Protein AF-A0A1T4VWH1-F1 (afdb_monomer)

Mean predicted aligned error: 11.59 Å

Organism: NCBI:txid1121442

Radius of gyration: 30.18 Å; Cα contacts (8 Å, |Δi|>4): 122; chains: 1; bounding box: 76×64×78 Å

Nearest PDB structures (foldseek):
  7n59-assembly1_B  TM=5.175E-01  e=4.703E+00  Arabidopsis thaliana
  7pru-assembly1_B  TM=4.169E-01  e=4.987E+00  Thermochaetoides thermophila DSM 1495

Sequence (161 aa):
MSQATQISSPALKALVETTEKAKELAREEIKALRKDLLFLERQLNSKKTPPPDEVPLHDIVHGAMEIFKAGSLAMENERMLAGMKDAVERSLSEDFLLGNGATLLKEPAGWHWISPKGVMHFLGSGEEPQKAVAKLKRHLPRKPKAQPGAEEAEAPATQDA

Foldseek 3Di:
DDPPPPPPDPVLVVLVVLLVVLVVQLVVLVVVLVVLVVVVVCCVPDPDHDDPVPRVVVSNVVSVVSNVVSVVSNVVSVVVSVVVVVVVVLVVLVCLCVVQQWDQDVVVGGIWHQAPVRDIDGQDHNVCSVSSSVSVVVRDPPDPDPDPDPPDDDDDDDDDD

Structure (mmCIF, N/CA/C/O backbone):
data_AF-A0A1T4VWH1-F1
#
_entry.id   AF-A0A1T4VWH1-F1
#
loop_
_atom_site.group_PDB
_atom_site.id
_atom_site.type_symbol
_atom_site.label_atom_id
_atom_site.label_alt_id
_atom_site.label_comp_id
_atom_site.label_asym_id
_atom_site.label_entity_id
_atom_site.label_seq_id
_atom_site.pdbx_PDB_ins_code
_atom_site.Cartn_x
_atom_site.Cartn_y
_atom_site.Cartn_z
_atom_site.occupancy
_atom_site.B_iso_or_equiv
_atom_site.auth_seq_id
_atom_site.auth_comp_id
_atom_site.auth_asym_id
_atom_site.auth_atom_id
_atom_site.pdbx_PDB_model_num
ATOM 1 N N . MET A 1 1 ? 22.188 2.993 -1.316 1.00 32.97 1 MET A N 1
ATOM 2 C CA . MET A 1 1 ? 21.707 4.370 -1.550 1.00 32.97 1 MET A CA 1
ATOM 3 C C . MET A 1 1 ? 20.568 4.302 -2.560 1.00 32.97 1 MET A C 1
ATOM 5 O O . MET A 1 1 ? 20.792 4.475 -3.752 1.00 32.97 1 MET A O 1
ATOM 9 N N . SER A 1 2 ? 19.375 3.924 -2.102 1.00 36.72 2 SER A N 1
ATOM 10 C CA . SER A 1 2 ? 18.166 3.916 -2.928 1.00 36.72 2 SER A CA 1
ATOM 11 C C . SER A 1 2 ? 17.809 5.368 -3.217 1.00 36.72 2 SER A C 1
ATOM 13 O O . SER A 1 2 ? 17.616 6.131 -2.272 1.00 36.72 2 SER A O 1
ATOM 15 N N . GLN A 1 3 ? 17.796 5.777 -4.488 1.00 37.59 3 GLN A N 1
ATOM 16 C CA . GLN A 1 3 ? 17.214 7.069 -4.839 1.00 37.59 3 GLN A CA 1
ATOM 17 C C . GLN A 1 3 ? 15.776 7.035 -4.342 1.00 37.59 3 GLN A C 1
ATOM 19 O O . GLN A 1 3 ? 15.009 6.156 -4.729 1.00 37.59 3 GLN A O 1
ATOM 24 N N . ALA A 1 4 ? 15.445 7.945 -3.429 1.00 41.16 4 ALA A N 1
ATOM 25 C CA . ALA A 1 4 ? 14.069 8.236 -3.109 1.00 41.16 4 ALA A CA 1
ATOM 26 C C . ALA A 1 4 ? 13.416 8.646 -4.427 1.00 41.16 4 ALA A C 1
ATOM 28 O O . ALA A 1 4 ? 13.665 9.742 -4.928 1.00 41.16 4 ALA A O 1
ATOM 29 N N . THR A 1 5 ? 12.649 7.740 -5.029 1.00 48.72 5 THR A N 1
ATOM 30 C CA . THR A 1 5 ? 11.730 8.079 -6.104 1.00 48.72 5 THR A CA 1
ATOM 31 C C . THR A 1 5 ? 10.805 9.120 -5.496 1.00 48.72 5 THR A C 1
ATOM 33 O O . THR A 1 5 ? 9.921 8.787 -4.709 1.00 48.72 5 THR A O 1
ATOM 36 N N . GLN A 1 6 ? 11.095 10.401 -5.731 1.00 49.44 6 GLN A N 1
ATOM 37 C CA . GLN A 1 6 ? 10.247 11.494 -5.292 1.00 49.44 6 GLN A CA 1
ATOM 38 C C . GLN A 1 6 ? 8.921 11.296 -6.007 1.00 49.44 6 GLN A C 1
ATOM 40 O O . GLN A 1 6 ? 8.773 11.597 -7.190 1.00 49.44 6 GLN A O 1
ATOM 45 N N . ILE A 1 7 ? 7.962 10.729 -5.288 1.00 55.41 7 ILE A N 1
ATOM 46 C CA . ILE A 1 7 ? 6.612 10.566 -5.782 1.00 55.41 7 ILE A CA 1
ATOM 47 C C . ILE A 1 7 ? 5.994 11.972 -5.832 1.00 55.41 7 ILE A C 1
ATOM 49 O O . ILE A 1 7 ? 5.466 12.496 -4.852 1.00 55.41 7 ILE A O 1
ATOM 53 N N . SER A 1 8 ? 6.142 12.621 -6.986 1.00 59.28 8 SER A N 1
ATOM 54 C CA . SER A 1 8 ? 5.763 14.011 -7.267 1.00 59.28 8 SER A CA 1
ATOM 55 C C . SER A 1 8 ? 4.319 14.135 -7.776 1.00 59.28 8 SER A C 1
ATOM 57 O O . SER A 1 8 ? 4.007 15.023 -8.567 1.00 59.28 8 SER A O 1
ATOM 59 N N . SER A 1 9 ? 3.415 13.253 -7.351 1.00 76.75 9 SER A N 1
ATOM 60 C CA . SER A 1 9 ? 1.989 13.434 -7.626 1.00 76.75 9 SER A CA 1
ATOM 61 C C . SER A 1 9 ? 1.298 13.961 -6.369 1.00 76.75 9 SER A C 1
ATOM 63 O O . SER A 1 9 ? 1.335 13.281 -5.338 1.00 76.75 9 SER A O 1
ATOM 65 N N . PRO A 1 10 ? 0.652 15.140 -6.422 1.00 82.50 10 PRO A N 1
ATOM 66 C CA . PRO A 1 10 ? -0.212 15.623 -5.347 1.00 82.50 10 PRO A CA 1
ATOM 67 C C . PRO A 1 10 ? -1.249 14.579 -4.906 1.00 82.50 10 PRO A C 1
ATOM 69 O O . PRO A 1 10 ? -1.521 14.459 -3.716 1.00 82.50 10 PRO A O 1
ATOM 72 N N . ALA A 1 11 ? -1.747 13.757 -5.838 1.00 83.38 11 ALA A N 1
ATOM 73 C CA . ALA A 1 11 ? -2.683 12.675 -5.538 1.00 83.38 11 ALA A CA 1
ATOM 74 C C . ALA A 1 11 ? -2.053 11.566 -4.678 1.00 83.38 11 ALA A C 1
ATOM 76 O O . ALA A 1 11 ? -2.683 11.077 -3.746 1.00 83.38 11 ALA A O 1
ATOM 77 N N . LEU A 1 12 ? -0.793 11.198 -4.936 1.00 85.69 12 LEU A N 1
ATOM 78 C CA . LEU A 1 12 ? -0.088 10.187 -4.141 1.00 85.69 12 LEU A CA 1
ATOM 79 C C . LEU A 1 12 ? 0.232 10.689 -2.733 1.00 85.69 12 LEU A C 1
ATOM 81 O O . LEU A 1 12 ? 0.102 9.933 -1.774 1.00 85.69 12 LEU A O 1
ATOM 85 N N . LYS A 1 13 ? 0.598 11.968 -2.594 1.00 88.75 13 LYS A N 1
ATOM 86 C CA . LYS A 1 13 ? 0.786 12.591 -1.276 1.00 88.75 13 LYS A CA 1
ATOM 87 C C . LYS A 1 13 ? -0.519 12.601 -0.480 1.00 88.75 13 LYS A C 1
ATOM 89 O O . LYS A 1 13 ? -0.531 12.136 0.654 1.00 88.75 13 LYS A O 1
ATOM 94 N N . ALA A 1 14 ? -1.619 13.024 -1.103 1.00 90.75 14 ALA A N 1
ATOM 95 C CA . ALA A 1 14 ? -2.939 13.000 -0.478 1.00 90.75 14 ALA A CA 1
ATOM 96 C C . ALA A 1 14 ? -3.364 11.576 -0.076 1.00 90.75 14 ALA A C 1
ATOM 98 O O . ALA A 1 14 ? -3.901 11.371 1.011 1.00 90.75 14 ALA A O 1
ATOM 99 N N . LEU A 1 15 ? -3.081 10.570 -0.909 1.00 92.00 15 LEU A N 1
ATOM 100 C CA . LEU A 1 15 ? -3.384 9.175 -0.593 1.00 92.00 15 LEU A CA 1
ATOM 101 C C . LEU A 1 15 ? -2.565 8.666 0.605 1.00 92.00 15 LEU A C 1
ATOM 103 O O . LEU A 1 15 ? -3.107 8.008 1.487 1.00 92.00 15 LEU A O 1
ATOM 107 N N . VAL A 1 16 ? -1.280 9.020 0.698 1.00 93.69 16 VAL A N 1
ATOM 108 C CA . VAL A 1 16 ? -0.448 8.698 1.872 1.00 93.69 16 VAL A CA 1
ATOM 109 C C . VAL A 1 16 ? -0.988 9.378 3.131 1.00 93.69 16 VAL A C 1
ATOM 111 O O . VAL A 1 16 ? -1.182 8.717 4.147 1.00 93.69 16 VAL A O 1
ATOM 114 N N . GLU A 1 17 ? -1.287 10.674 3.071 1.00 95.19 17 GLU A N 1
ATOM 115 C CA . GLU A 1 17 ? -1.810 11.420 4.221 1.00 95.19 17 GLU A CA 1
ATOM 116 C C . GLU A 1 17 ? -3.161 10.880 4.702 1.00 95.19 17 GLU A C 1
ATOM 118 O O . GLU A 1 17 ? -3.382 10.737 5.904 1.00 95.19 17 GLU A O 1
ATOM 123 N N . THR A 1 18 ? -4.070 10.562 3.778 1.00 95.44 18 THR A N 1
ATOM 124 C CA . THR A 1 18 ? -5.374 9.969 4.116 1.00 95.44 18 THR A CA 1
ATOM 125 C C . THR A 1 18 ? -5.225 8.566 4.695 1.00 95.44 18 THR A C 1
ATOM 127 O O . THR A 1 18 ? -5.937 8.233 5.639 1.00 95.44 18 THR A O 1
ATOM 130 N N . THR A 1 19 ? -4.265 7.775 4.207 1.00 96.00 19 THR A N 1
ATOM 131 C CA . THR A 1 19 ? -3.925 6.462 4.779 1.00 96.00 19 THR A CA 1
ATOM 132 C C . THR A 1 19 ? -3.459 6.588 6.224 1.00 96.00 19 THR A C 1
ATOM 134 O O . THR A 1 19 ? -3.968 5.888 7.095 1.00 96.00 19 THR A O 1
ATOM 137 N N . GLU A 1 20 ? -2.515 7.487 6.506 1.00 96.88 20 GLU A N 1
ATOM 138 C CA . GLU A 1 20 ? -1.984 7.650 7.863 1.00 96.88 20 GLU A CA 1
ATOM 139 C C . GLU A 1 20 ? -3.035 8.209 8.828 1.00 96.88 20 GLU A C 1
ATOM 141 O O . GLU A 1 20 ? -3.142 7.728 9.955 1.00 96.88 20 GL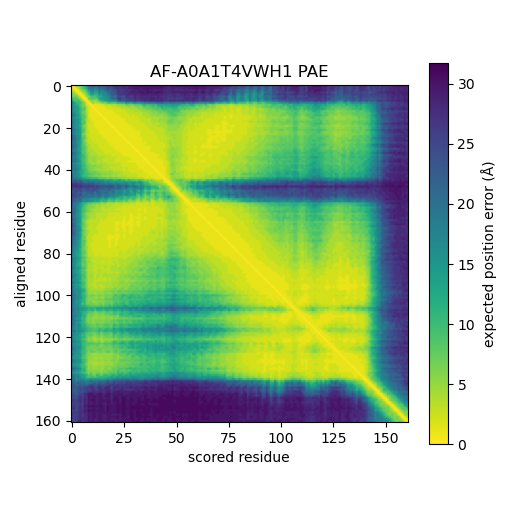U A O 1
ATOM 146 N N . LYS A 1 21 ? -3.890 9.132 8.372 1.00 97.06 21 LYS A N 1
ATOM 147 C CA . LYS A 1 21 ? -5.048 9.596 9.152 1.00 97.06 21 LYS A CA 1
ATOM 148 C C . LYS A 1 21 ? -6.022 8.460 9.465 1.00 97.06 21 LYS A C 1
ATOM 150 O O . LYS A 1 21 ? -6.451 8.332 10.606 1.00 97.06 21 LYS A O 1
ATOM 155 N N . ALA A 1 22 ? -6.349 7.622 8.479 1.00 96.50 22 ALA A N 1
ATOM 156 C CA . ALA A 1 22 ? -7.244 6.483 8.673 1.00 96.50 22 ALA A CA 1
ATOM 157 C C . ALA A 1 22 ? -6.663 5.462 9.665 1.00 96.50 22 ALA A C 1
ATOM 159 O O . ALA A 1 22 ? -7.380 4.958 10.529 1.00 96.50 22 ALA A O 1
ATOM 160 N N . LYS A 1 23 ? -5.351 5.203 9.597 1.00 97.62 23 LYS A N 1
ATOM 161 C CA . LYS A 1 23 ? -4.652 4.354 10.571 1.00 97.62 23 LYS A CA 1
ATOM 162 C C . LYS A 1 23 ? -4.696 4.931 11.975 1.00 97.62 23 LYS A C 1
ATOM 164 O O . LYS A 1 23 ? -4.897 4.171 12.918 1.00 97.62 23 LYS A O 1
ATOM 169 N N . GLU A 1 24 ? -4.475 6.234 12.127 1.00 97.94 24 GLU A N 1
ATOM 170 C CA . GLU A 1 24 ? -4.499 6.850 13.451 1.00 97.94 24 GLU A CA 1
ATOM 171 C C . GLU A 1 24 ? -5.900 6.807 14.056 1.00 97.94 24 GLU A C 1
ATOM 173 O O . GLU A 1 24 ? -6.042 6.321 15.175 1.00 97.94 24 GLU A O 1
ATOM 178 N N . LEU A 1 25 ? -6.931 7.148 13.276 1.00 97.44 25 LEU A N 1
ATOM 179 C CA . LEU A 1 25 ? -8.326 7.022 13.703 1.00 97.44 25 LEU A CA 1
ATOM 180 C C . LEU A 1 25 ? -8.638 5.587 14.154 1.00 97.44 25 LEU A C 1
ATOM 182 O O . LEU A 1 25 ? -9.132 5.368 15.255 1.00 97.44 25 LEU A O 1
ATOM 186 N N . ALA A 1 26 ? -8.266 4.584 13.350 1.00 97.12 26 ALA A N 1
ATOM 187 C CA . ALA A 1 26 ? -8.473 3.183 13.710 1.00 97.12 26 ALA A CA 1
ATOM 188 C C . ALA A 1 26 ? -7.759 2.805 15.022 1.00 97.12 26 ALA A C 1
ATOM 190 O O . ALA A 1 26 ? -8.298 2.049 15.828 1.00 97.12 26 ALA A O 1
ATOM 191 N N . ARG A 1 27 ? -6.543 3.316 15.265 1.00 97.62 27 ARG A N 1
ATOM 192 C CA . ARG A 1 27 ? -5.795 3.053 16.507 1.00 97.62 27 ARG A CA 1
ATOM 193 C C . ARG A 1 27 ? -6.437 3.712 17.718 1.00 97.62 27 ARG A C 1
ATOM 195 O O . ARG A 1 27 ? -6.428 3.104 18.789 1.00 97.62 27 ARG A O 1
ATOM 202 N N . GLU A 1 28 ? -6.928 4.937 17.578 1.00 97.19 28 GLU A N 1
ATOM 203 C CA . GLU A 1 28 ? -7.645 5.645 18.638 1.00 97.19 28 GLU A CA 1
ATOM 204 C C . GLU A 1 28 ? -8.929 4.900 19.008 1.00 97.19 28 GLU A C 1
ATOM 206 O O . GLU A 1 28 ? -9.111 4.560 20.179 1.00 97.19 28 GLU A O 1
ATOM 211 N N . GLU A 1 29 ? -9.726 4.507 18.015 1.00 96.88 29 GLU A N 1
ATOM 212 C CA . GLU A 1 29 ? -10.950 3.731 18.230 1.00 96.88 29 GLU A CA 1
ATOM 213 C C . GLU A 1 29 ? -10.668 2.355 18.852 1.00 96.88 29 GLU A C 1
ATOM 215 O O . GLU A 1 29 ? -11.346 1.938 19.788 1.00 96.88 29 GLU A O 1
ATOM 220 N N . ILE A 1 30 ? -9.600 1.660 18.437 1.00 97.44 30 ILE A N 1
ATOM 221 C CA . ILE A 1 30 ? -9.174 0.405 19.084 1.00 97.44 30 ILE A CA 1
ATOM 222 C C . ILE A 1 30 ? -8.846 0.627 20.567 1.00 97.44 30 ILE A C 1
ATOM 224 O O . ILE A 1 30 ? -9.156 -0.228 21.401 1.00 97.44 30 ILE A O 1
ATOM 228 N N . LYS A 1 31 ? -8.184 1.737 20.922 1.00 96.62 31 LYS A N 1
ATOM 229 C CA . LYS A 1 31 ? -7.860 2.045 22.325 1.00 96.62 31 LYS A CA 1
ATOM 230 C C . LYS A 1 31 ? -9.131 2.316 23.131 1.00 96.62 31 LYS A C 1
ATOM 232 O O . LYS A 1 31 ? -9.229 1.804 24.247 1.00 96.62 31 LYS A O 1
ATOM 237 N N . ALA A 1 32 ? -10.076 3.076 22.575 1.00 94.12 32 ALA A N 1
ATOM 238 C CA . ALA A 1 32 ? -11.364 3.359 23.204 1.00 94.12 32 ALA A CA 1
ATOM 239 C C . ALA A 1 32 ? -12.178 2.072 23.400 1.00 94.12 32 ALA A C 1
ATOM 241 O O . ALA A 1 32 ? -12.470 1.698 24.535 1.00 94.12 32 ALA A O 1
ATOM 242 N N . LEU A 1 33 ? -12.386 1.302 22.329 1.00 96.06 33 LEU A N 1
ATOM 243 C CA . LEU A 1 33 ? -13.157 0.061 22.361 1.00 96.06 33 LEU A CA 1
ATOM 244 C C . LEU A 1 33 ? -12.591 -0.959 23.356 1.00 96.06 33 LEU A C 1
ATOM 246 O O . LEU A 1 33 ? -13.341 -1.642 24.048 1.00 96.06 33 LEU A O 1
ATOM 250 N N . ARG A 1 34 ? -11.262 -1.064 23.483 1.00 96.06 34 ARG A N 1
ATOM 251 C CA . ARG A 1 34 ? -10.639 -1.942 24.489 1.00 96.06 34 ARG A CA 1
ATOM 252 C C . ARG A 1 34 ? -11.058 -1.588 25.913 1.00 96.06 34 ARG A C 1
ATOM 254 O O . ARG A 1 34 ? -11.242 -2.493 26.722 1.00 96.06 34 ARG A O 1
ATOM 261 N N . LYS A 1 35 ? -11.192 -0.300 26.232 1.00 93.44 35 LYS A N 1
ATOM 262 C CA . LYS A 1 35 ? -11.640 0.152 27.554 1.00 93.44 35 LYS A CA 1
ATOM 263 C C . LYS A 1 35 ? -13.086 -0.273 27.805 1.00 93.44 35 LYS A C 1
ATOM 265 O O . LYS A 1 35 ? -13.376 -0.793 28.882 1.00 93.44 35 LYS A O 1
ATOM 270 N N . ASP A 1 36 ? -13.950 -0.108 26.811 1.00 92.31 36 ASP A N 1
ATOM 271 C CA . ASP A 1 36 ? -15.375 -0.421 26.931 1.00 92.31 36 ASP A CA 1
ATOM 272 C C . ASP A 1 36 ? -15.617 -1.933 27.002 1.00 92.31 36 ASP A C 1
ATOM 274 O O . ASP A 1 36 ? -16.394 -2.405 27.831 1.00 92.31 36 ASP A O 1
ATOM 278 N N . LEU A 1 37 ? -14.861 -2.719 26.229 1.00 94.50 37 LEU A N 1
ATOM 279 C CA . LEU A 1 37 ? -14.875 -4.180 26.314 1.00 94.50 37 LEU A CA 1
ATOM 280 C C . LEU A 1 37 ? -14.386 -4.687 27.675 1.00 94.50 37 LEU A C 1
ATOM 282 O O . LEU A 1 37 ? -14.996 -5.592 28.237 1.00 94.50 37 LEU A O 1
ATOM 286 N N . LEU A 1 38 ? -13.330 -4.091 28.242 1.00 92.06 38 LEU A N 1
ATOM 287 C CA . LEU A 1 38 ? -12.867 -4.432 29.593 1.00 92.06 38 LEU A CA 1
ATOM 288 C C . LEU A 1 38 ? -13.912 -4.089 30.660 1.00 92.06 38 LEU A C 1
ATOM 290 O O . LEU A 1 38 ? -14.043 -4.803 31.655 1.00 92.06 38 LEU A O 1
ATOM 294 N N . PHE A 1 39 ? -14.645 -2.990 30.485 1.00 88.94 39 PHE A N 1
ATOM 295 C CA . PHE A 1 39 ? -15.737 -2.635 31.383 1.00 88.94 39 PHE A CA 1
ATOM 296 C C . PHE A 1 39 ? -16.880 -3.654 31.296 1.00 88.94 39 PHE A C 1
ATOM 298 O O . PHE A 1 39 ? -17.326 -4.159 32.329 1.00 88.94 39 PHE A O 1
ATOM 305 N N . LEU A 1 40 ? -17.288 -4.016 30.076 1.00 90.19 40 LEU A N 1
ATOM 306 C CA . LEU A 1 40 ? -18.294 -5.047 29.831 1.00 90.19 40 LEU A CA 1
ATOM 307 C C . LEU A 1 40 ? -17.873 -6.397 30.430 1.00 90.19 40 LEU A C 1
ATOM 309 O O . LEU A 1 40 ? -18.656 -7.027 31.135 1.00 90.19 40 LEU A O 1
ATOM 313 N N . GLU A 1 41 ? -16.627 -6.820 30.222 1.00 91.00 41 GLU A N 1
ATOM 314 C CA . GLU A 1 41 ? -16.093 -8.063 30.784 1.00 91.00 41 GLU A CA 1
ATOM 315 C C . GLU A 1 41 ? -16.169 -8.074 32.319 1.00 91.00 41 GLU A C 1
ATOM 317 O O . GLU A 1 41 ? -16.616 -9.053 32.919 1.00 91.00 41 GLU A O 1
ATOM 322 N N . ARG A 1 42 ? -15.779 -6.975 32.980 1.00 88.75 42 ARG A N 1
ATOM 323 C CA . ARG A 1 42 ? -15.877 -6.855 34.444 1.00 88.75 42 ARG A CA 1
ATOM 324 C C . ARG A 1 42 ? -17.316 -6.929 34.935 1.00 88.75 42 ARG A C 1
ATOM 326 O O . ARG A 1 42 ? -17.556 -7.553 35.966 1.00 88.75 42 ARG A O 1
ATOM 333 N N . GLN A 1 43 ? -18.250 -6.300 34.224 1.00 85.00 43 GLN A N 1
ATOM 334 C CA . GLN A 1 43 ? -19.667 -6.376 34.563 1.00 85.00 43 GLN A CA 1
ATOM 335 C C . GLN A 1 43 ? -20.196 -7.805 34.461 1.00 85.00 43 GLN A C 1
ATOM 337 O O . GLN A 1 43 ? -20.792 -8.297 35.416 1.00 85.00 43 GLN A O 1
ATOM 342 N N . LEU A 1 44 ? -19.941 -8.483 33.341 1.00 86.06 44 LEU A N 1
ATOM 343 C CA . LEU A 1 44 ? -20.425 -9.844 33.102 1.00 86.06 44 LEU A CA 1
ATOM 344 C C . LEU A 1 44 ? -19.829 -10.862 34.088 1.00 86.06 44 LEU A C 1
ATOM 346 O O . LEU A 1 44 ? -20.483 -11.842 34.432 1.00 86.06 44 LEU A O 1
ATOM 350 N N . ASN A 1 45 ? -18.613 -10.610 34.579 1.00 87.12 45 ASN A N 1
ATOM 351 C CA . ASN A 1 45 ? -17.942 -11.446 35.577 1.00 87.12 45 ASN A CA 1
ATOM 352 C C . ASN A 1 45 ? -18.282 -11.075 37.037 1.00 87.12 45 ASN A C 1
ATOM 354 O O . ASN A 1 45 ? -17.911 -11.802 37.965 1.00 87.12 45 ASN A O 1
ATOM 358 N N . SER A 1 46 ? -18.955 -9.947 37.280 1.00 82.00 46 SER A N 1
ATOM 359 C CA . SER A 1 46 ? -19.314 -9.504 38.628 1.00 82.00 46 SER A CA 1
ATOM 360 C C . SER A 1 46 ? -20.490 -10.314 39.181 1.00 82.00 46 SER A C 1
ATOM 362 O O . SER A 1 46 ? -21.523 -10.473 38.541 1.00 82.00 46 SER A O 1
ATOM 364 N N . LYS A 1 47 ? -20.380 -10.769 40.437 1.00 77.88 47 LYS A N 1
ATOM 365 C CA . LYS A 1 47 ? -21.503 -11.396 41.169 1.00 77.88 47 LYS A CA 1
ATOM 366 C C . LYS A 1 47 ? -22.597 -10.400 41.569 1.00 77.88 47 LYS A C 1
ATOM 368 O O . LYS A 1 47 ? -23.678 -10.813 41.975 1.00 77.88 47 LYS A O 1
ATOM 373 N N . LYS A 1 48 ? -22.299 -9.098 41.527 1.00 74.19 48 LYS A N 1
ATOM 374 C CA . LYS A 1 48 ? -23.271 -8.020 41.734 1.00 74.19 48 LYS A CA 1
ATOM 375 C C . LYS A 1 48 ? -23.719 -7.532 40.369 1.00 74.19 48 LYS A C 1
ATOM 377 O O . LYS A 1 48 ? -22.851 -7.170 39.583 1.00 74.19 48 LYS A O 1
ATOM 382 N N . THR A 1 49 ? -25.024 -7.493 40.130 1.00 67.00 49 THR A N 1
ATOM 383 C CA . THR A 1 49 ? -25.622 -6.916 38.925 1.00 67.00 49 THR A CA 1
ATOM 384 C C . THR A 1 49 ? -25.587 -5.389 39.046 1.00 67.00 49 THR A C 1
ATOM 386 O O . THR A 1 49 ? -26.341 -4.845 39.858 1.00 67.00 49 THR A O 1
ATOM 389 N N . PRO A 1 50 ? -24.695 -4.675 38.339 1.00 64.06 50 PRO A N 1
ATOM 390 C CA . PRO A 1 50 ? -24.830 -3.229 38.203 1.00 64.06 50 PRO A CA 1
ATOM 391 C C . PRO A 1 50 ? -26.098 -2.892 37.393 1.00 64.06 50 PRO A C 1
ATOM 393 O O . PRO A 1 50 ? -26.656 -3.772 36.726 1.00 64.06 50 PRO A O 1
ATOM 396 N N . PRO A 1 51 ? -26.584 -1.642 37.457 1.00 71.69 51 PRO A N 1
ATOM 397 C CA . PRO A 1 51 ? -27.720 -1.200 36.661 1.00 71.69 51 PRO A CA 1
ATOM 398 C C . PRO A 1 51 ? -27.474 -1.442 35.156 1.00 71.69 51 PRO A C 1
ATOM 400 O O . PRO A 1 51 ? -26.375 -1.154 34.677 1.00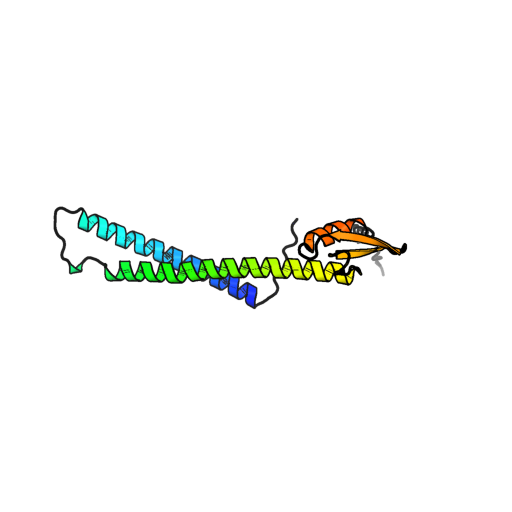 71.69 51 PRO A O 1
ATOM 403 N N . PRO A 1 52 ? -28.475 -1.926 34.393 1.00 65.62 52 PRO A N 1
ATOM 404 C CA . PRO A 1 52 ? -28.356 -2.161 32.947 1.00 65.62 52 PRO A CA 1
ATOM 405 C C . PRO A 1 52 ? -27.902 -0.925 32.159 1.00 65.62 52 PRO A C 1
ATOM 407 O O . PRO A 1 52 ? -27.241 -1.051 31.131 1.00 65.62 52 PRO A O 1
ATOM 410 N N . ASP A 1 53 ? -28.227 0.260 32.675 1.00 70.56 53 ASP A N 1
ATOM 411 C CA . ASP A 1 53 ? -27.994 1.552 32.030 1.00 70.56 53 ASP A CA 1
ATOM 412 C C . ASP A 1 53 ? -26.527 2.019 32.105 1.00 70.56 53 ASP A C 1
ATOM 414 O O . ASP A 1 53 ? -26.163 3.016 31.488 1.00 70.56 53 ASP A O 1
ATOM 418 N N . GLU A 1 54 ? -25.665 1.310 32.843 1.00 75.56 54 GLU A N 1
ATOM 419 C CA . GLU A 1 54 ? -24.244 1.659 32.979 1.00 75.56 54 GLU A CA 1
ATOM 420 C C . GLU A 1 54 ? -23.348 1.004 31.916 1.00 75.56 54 GLU A C 1
ATOM 422 O O . GLU A 1 54 ? -22.161 1.322 31.844 1.00 75.56 54 GLU A O 1
ATOM 427 N N . VAL A 1 55 ? -23.873 0.083 31.096 1.00 77.44 55 VAL A N 1
ATOM 428 C CA . VAL A 1 55 ? -23.082 -0.591 30.055 1.00 77.44 55 VAL A CA 1
ATOM 429 C C . VAL A 1 55 ? -23.083 0.216 28.758 1.00 77.44 55 VAL A C 1
ATOM 431 O O . VAL A 1 55 ? -24.141 0.364 28.144 1.00 77.44 55 VAL A O 1
ATOM 434 N N . PRO A 1 56 ? -21.914 0.634 28.242 1.00 85.44 56 PRO A N 1
ATOM 435 C CA . PRO A 1 56 ? -21.815 1.379 26.991 1.00 85.44 56 PRO A CA 1
ATOM 436 C C . PRO A 1 56 ? -21.924 0.449 25.764 1.00 85.44 56 PRO A C 1
ATOM 438 O O . PRO A 1 56 ? -21.059 0.431 24.893 1.00 85.44 56 PRO A O 1
ATOM 441 N N . LEU A 1 57 ? -22.981 -0.374 25.676 1.00 89.81 57 LEU A N 1
ATOM 442 C CA . LEU A 1 57 ? -23.171 -1.333 24.572 1.00 89.81 57 LEU A CA 1
ATOM 443 C C . LEU A 1 57 ? -23.243 -0.637 23.208 1.00 89.81 57 LEU A C 1
ATOM 445 O O . LEU A 1 57 ? -22.722 -1.155 22.221 1.00 89.81 57 LEU A O 1
ATOM 449 N N . HIS A 1 58 ? -23.879 0.535 23.161 1.00 91.81 58 HIS A N 1
ATOM 450 C CA . HIS A 1 58 ? -23.939 1.345 21.951 1.00 91.81 58 HIS A CA 1
ATOM 451 C C . HIS A 1 58 ? -22.543 1.812 21.522 1.00 91.81 58 HIS A C 1
ATOM 453 O O . HIS A 1 58 ? -22.198 1.675 20.350 1.00 91.81 58 HIS A O 1
ATOM 459 N N . ASP A 1 59 ? -21.722 2.290 22.460 1.00 91.81 59 ASP A N 1
ATOM 460 C CA . ASP A 1 59 ? -20.369 2.772 22.161 1.00 91.81 59 ASP A CA 1
ATOM 461 C C . ASP A 1 59 ? -19.453 1.626 21.719 1.00 91.81 59 ASP A C 1
ATOM 463 O O . ASP A 1 59 ? -18.654 1.796 20.804 1.00 91.81 59 ASP A O 1
ATOM 467 N N . ILE A 1 60 ? -19.644 0.420 22.266 1.00 94.75 60 ILE A N 1
ATOM 468 C CA . ILE A 1 60 ? -18.940 -0.790 21.815 1.00 94.75 60 ILE A CA 1
ATOM 469 C C . ILE A 1 60 ? -19.259 -1.097 20.346 1.00 94.75 60 ILE A C 1
ATOM 471 O O . ILE A 1 60 ? -18.354 -1.348 19.547 1.00 94.75 60 ILE A O 1
ATOM 475 N N . VAL A 1 61 ? -20.542 -1.081 19.969 1.00 96.56 61 VAL A N 1
ATOM 476 C CA . VAL A 1 61 ? -20.959 -1.332 18.579 1.00 96.56 61 VAL A CA 1
ATOM 477 C C . V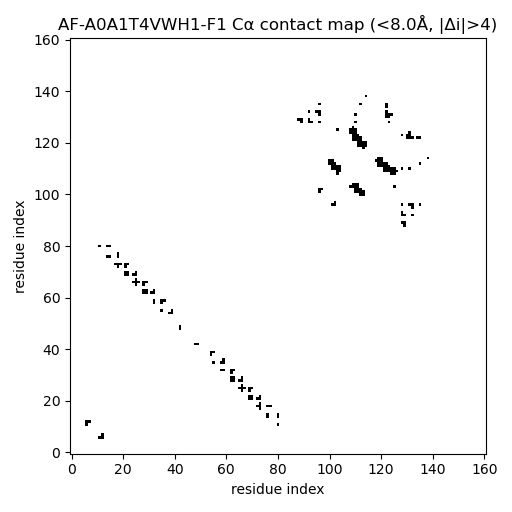AL A 1 61 ? -20.471 -0.214 17.660 1.00 96.56 61 VAL A C 1
ATOM 479 O O . VAL A 1 61 ? -19.936 -0.494 16.588 1.00 96.56 61 VAL A O 1
ATOM 482 N N . HIS A 1 62 ? -20.617 1.043 18.078 1.00 96.06 62 HIS A N 1
ATOM 483 C CA . HIS A 1 62 ? -20.180 2.197 17.303 1.00 96.06 62 HIS A CA 1
ATOM 484 C C . HIS A 1 62 ? -18.665 2.187 17.074 1.00 96.06 62 HIS A C 1
ATOM 486 O O . HIS A 1 62 ? -18.225 2.262 15.927 1.00 96.06 62 HIS A O 1
ATOM 492 N N . GLY A 1 63 ? -17.877 1.972 18.130 1.00 95.88 63 GLY A N 1
ATOM 493 C CA . GLY A 1 63 ? -16.425 1.849 18.046 1.00 95.88 63 GLY A CA 1
ATOM 494 C C . GLY A 1 63 ? -16.002 0.705 17.126 1.00 95.88 63 GLY A C 1
ATOM 495 O O . GLY A 1 63 ? -15.128 0.879 16.281 1.00 95.88 63 GLY A O 1
ATOM 496 N N . ALA A 1 64 ? -16.668 -0.454 17.187 1.00 97.44 64 ALA A N 1
ATOM 497 C CA . ALA A 1 64 ? -16.391 -1.554 16.261 1.00 97.44 64 ALA A CA 1
ATOM 498 C C . ALA A 1 64 ? -16.650 -1.173 14.787 1.00 97.44 64 ALA A C 1
ATOM 500 O O . ALA A 1 64 ? -15.859 -1.534 13.910 1.00 97.44 64 ALA A O 1
ATOM 501 N N . MET A 1 65 ? -17.722 -0.424 14.503 1.00 97.94 65 MET A N 1
ATOM 502 C CA . MET A 1 65 ? -18.01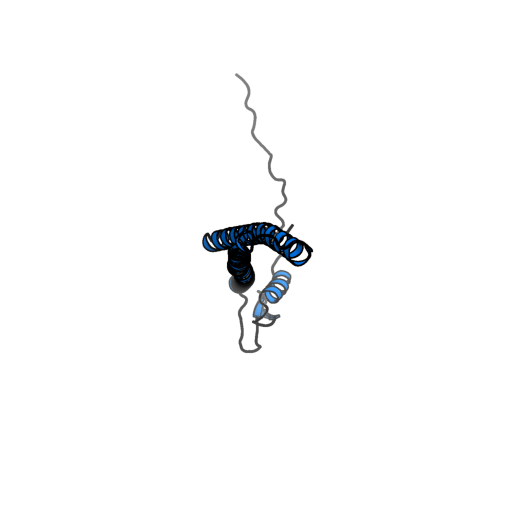7 0.059 13.149 1.00 97.94 65 MET A CA 1
ATOM 503 C C . MET A 1 65 ? -17.005 1.100 12.661 1.00 97.94 65 MET A C 1
ATOM 505 O O . MET A 1 65 ? -16.568 1.023 11.510 1.00 97.94 65 MET A O 1
ATOM 509 N N . GLU A 1 66 ? -16.600 2.051 13.506 1.00 97.94 66 GLU A N 1
ATOM 510 C CA . GLU A 1 66 ? -15.611 3.061 13.116 1.00 97.94 66 GLU A CA 1
ATOM 511 C C . GLU A 1 66 ? -14.224 2.435 12.902 1.00 97.94 66 GLU A C 1
ATOM 513 O O . GLU A 1 66 ? -13.559 2.766 11.918 1.00 97.94 66 GLU A O 1
ATOM 518 N N . ILE A 1 67 ? -13.830 1.433 13.703 1.00 97.94 67 ILE A N 1
ATOM 519 C CA . ILE A 1 67 ? -12.623 0.626 13.442 1.00 97.94 67 ILE A CA 1
ATOM 520 C C . ILE A 1 67 ? -12.713 -0.047 12.075 1.00 97.94 67 ILE A C 1
ATOM 522 O O . ILE A 1 67 ? -11.755 0.012 11.303 1.00 97.94 67 ILE A O 1
ATOM 526 N N . PHE A 1 68 ? -13.843 -0.684 11.757 1.00 97.81 68 PHE A N 1
ATOM 527 C CA . PHE A 1 68 ? -14.027 -1.337 10.462 1.00 97.81 68 PHE A CA 1
ATOM 528 C C . PHE A 1 68 ? -13.883 -0.341 9.307 1.00 97.81 68 PHE A C 1
ATOM 530 O O . PHE A 1 68 ? -13.146 -0.599 8.356 1.00 97.81 68 PHE A O 1
ATOM 537 N N . LYS A 1 69 ? -14.547 0.810 9.397 1.00 97.81 69 LYS A N 1
ATOM 538 C CA . LYS A 1 69 ? -14.534 1.855 8.368 1.00 97.81 69 LYS A CA 1
ATOM 539 C C . LYS A 1 69 ? -13.135 2.437 8.163 1.00 97.81 69 LYS A C 1
ATOM 541 O O . LYS A 1 69 ? -12.651 2.493 7.033 1.00 97.81 69 LYS A O 1
ATOM 546 N N . ALA A 1 70 ? -12.468 2.822 9.247 1.00 97.50 70 AL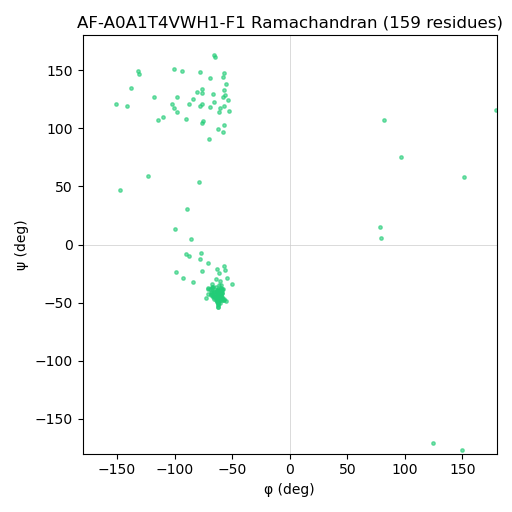A A N 1
ATOM 547 C CA . ALA A 1 70 ? -11.131 3.405 9.213 1.00 97.50 70 ALA A CA 1
ATOM 548 C C . ALA A 1 70 ? -10.069 2.389 8.772 1.00 97.50 70 ALA A C 1
ATOM 550 O O . ALA A 1 70 ? -9.223 2.685 7.928 1.00 97.50 70 ALA A O 1
ATOM 551 N N . GLY A 1 71 ? -10.149 1.166 9.301 1.00 97.31 71 GLY A N 1
ATOM 552 C CA . GLY A 1 71 ? -9.257 0.068 8.952 1.00 97.31 71 GLY A CA 1
ATOM 553 C C . GLY A 1 71 ? -9.393 -0.348 7.490 1.00 97.31 71 GLY A C 1
ATOM 554 O O . GLY A 1 71 ? -8.382 -0.487 6.804 1.00 97.31 71 GLY A O 1
ATOM 555 N N . SER A 1 72 ? -10.624 -0.476 6.987 1.00 97.38 72 SER A N 1
ATOM 556 C CA . SER A 1 72 ? -10.876 -0.818 5.580 1.00 97.38 72 SER A CA 1
ATOM 557 C C . SER A 1 72 ? -10.313 0.242 4.641 1.00 97.38 72 SER A C 1
ATOM 559 O O . SER A 1 72 ? -9.604 -0.100 3.697 1.00 97.38 72 SER A O 1
ATOM 561 N N . LEU A 1 73 ? -10.546 1.524 4.947 1.00 97.06 73 LEU A N 1
ATOM 562 C CA . LEU A 1 73 ? -9.993 2.635 4.175 1.00 97.06 73 LEU A CA 1
ATOM 563 C C . LEU A 1 73 ? -8.458 2.608 4.156 1.00 97.06 73 LEU A C 1
ATOM 565 O O . LEU A 1 73 ? -7.848 2.774 3.101 1.00 97.06 73 LEU A O 1
ATOM 569 N N . ALA A 1 74 ? -7.822 2.369 5.306 1.00 96.75 74 ALA A N 1
ATOM 570 C CA . ALA A 1 74 ? -6.369 2.270 5.384 1.00 96.75 74 ALA A CA 1
ATOM 571 C C . ALA A 1 74 ? -5.824 1.116 4.524 1.00 96.75 74 ALA A C 1
ATOM 573 O O . ALA A 1 74 ? -4.889 1.322 3.752 1.00 96.75 74 ALA A O 1
ATOM 574 N N . MET A 1 75 ? -6.422 -0.078 4.618 1.00 96.94 75 MET A N 1
ATOM 575 C CA . MET A 1 75 ? -5.987 -1.255 3.853 1.00 96.94 75 MET A CA 1
ATOM 576 C C . MET A 1 75 ? -6.192 -1.069 2.345 1.00 96.94 75 MET A C 1
ATOM 578 O O . MET A 1 75 ? -5.335 -1.443 1.542 1.00 96.94 75 MET A O 1
ATOM 582 N N . GLU A 1 76 ? -7.319 -0.480 1.945 1.00 96.75 76 GLU A N 1
ATOM 583 C CA . GLU A 1 76 ? -7.609 -0.204 0.543 1.00 96.75 76 GLU A CA 1
ATOM 584 C C . GLU A 1 76 ? -6.621 0.815 -0.035 1.00 96.75 76 GLU A C 1
ATOM 586 O O . GLU A 1 76 ? -6.036 0.574 -1.095 1.00 96.75 76 GLU A O 1
ATOM 591 N N . ASN A 1 77 ? -6.348 1.899 0.693 1.00 96.00 77 ASN A N 1
ATOM 592 C CA . ASN A 1 77 ? -5.375 2.889 0.254 1.00 96.00 77 ASN A CA 1
ATOM 593 C C . ASN A 1 77 ? -3.957 2.308 0.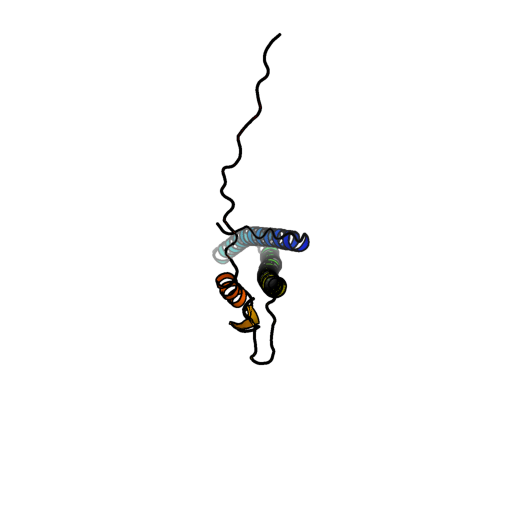158 1.00 96.00 77 ASN A C 1
ATOM 595 O O . ASN A 1 77 ? -3.237 2.620 -0.789 1.00 96.00 77 ASN A O 1
ATOM 599 N N . GLU A 1 78 ? -3.543 1.437 1.085 1.00 94.94 78 GLU A N 1
ATOM 600 C CA . GLU A 1 78 ? -2.251 0.742 0.994 1.00 94.94 78 GLU A CA 1
ATOM 601 C C . GLU A 1 78 ? -2.154 -0.127 -0.262 1.00 94.94 78 GLU A C 1
ATOM 603 O O . GLU A 1 78 ? -1.138 -0.097 -0.964 1.00 94.94 78 GLU A O 1
ATOM 608 N N . ARG A 1 79 ? -3.228 -0.851 -0.592 1.00 95.56 79 ARG A N 1
ATOM 609 C CA . ARG A 1 79 ? -3.310 -1.637 -1.826 1.00 95.56 79 ARG A CA 1
ATOM 610 C C . ARG A 1 79 ? -3.204 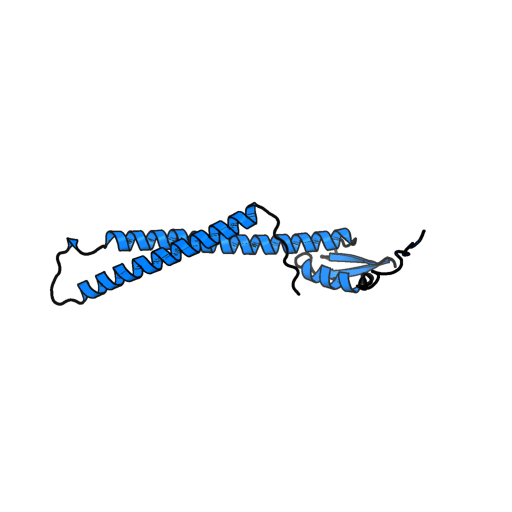-0.745 -3.064 1.00 95.56 79 ARG A C 1
ATOM 612 O O . ARG A 1 79 ? -2.472 -1.088 -3.993 1.00 95.56 79 ARG A O 1
ATOM 619 N N . MET A 1 80 ? -3.895 0.395 -3.082 1.00 93.38 80 MET A N 1
ATOM 620 C CA . MET A 1 80 ? -3.800 1.361 -4.181 1.00 93.38 80 MET A CA 1
ATOM 621 C C . MET A 1 80 ? -2.384 1.935 -4.302 1.00 93.38 80 MET A C 1
ATOM 623 O O . MET A 1 80 ? -1.831 1.974 -5.399 1.00 93.38 80 MET A O 1
ATOM 627 N N . LEU A 1 81 ? -1.757 2.316 -3.185 1.00 91.88 81 LEU A N 1
ATOM 628 C CA . LEU A 1 81 ? -0.386 2.829 -3.155 1.00 91.88 81 LEU A CA 1
ATOM 629 C C . LEU A 1 81 ? 0.621 1.818 -3.705 1.00 91.88 81 LEU A C 1
ATOM 631 O O . LEU A 1 81 ? 1.527 2.213 -4.439 1.00 91.88 81 LEU A O 1
ATOM 635 N N . ALA A 1 82 ? 0.474 0.535 -3.369 1.00 90.75 82 ALA A N 1
ATOM 636 C CA . ALA A 1 82 ? 1.310 -0.527 -3.920 1.00 90.75 82 ALA A CA 1
ATOM 637 C C . ALA A 1 82 ? 1.142 -0.629 -5.445 1.00 90.75 82 ALA A C 1
ATOM 639 O O . ALA A 1 82 ? 2.123 -0.518 -6.175 1.00 90.75 82 ALA A O 1
ATOM 640 N N . GLY A 1 83 ? -0.102 -0.710 -5.931 1.00 91.25 83 GLY A N 1
ATOM 641 C CA . GLY A 1 83 ? -0.380 -0.784 -7.369 1.00 91.25 83 GLY A CA 1
ATOM 642 C C . GLY A 1 83 ? 0.120 0.436 -8.150 1.00 91.25 83 GLY A C 1
ATOM 643 O O . GLY A 1 83 ? 0.659 0.295 -9.245 1.00 91.25 83 GLY A O 1
ATOM 644 N N . MET A 1 84 ? 0.003 1.640 -7.582 1.00 90.44 84 MET A N 1
ATOM 645 C CA . MET A 1 84 ? 0.517 2.862 -8.207 1.00 90.44 84 MET A CA 1
ATOM 646 C C . MET A 1 84 ? 2.045 2.879 -8.272 1.00 90.44 84 MET A C 1
ATOM 648 O O . MET A 1 84 ? 2.597 3.297 -9.287 1.00 90.44 84 MET A O 1
ATOM 652 N N . LYS A 1 85 ? 2.739 2.429 -7.218 1.00 88.25 85 LYS A N 1
ATOM 653 C CA . LYS A 1 85 ? 4.207 2.323 -7.225 1.00 88.25 85 LYS A CA 1
ATOM 654 C C . LYS A 1 85 ? 4.678 1.347 -8.296 1.00 88.25 85 LYS A C 1
ATOM 656 O O . LYS A 1 85 ? 5.528 1.718 -9.101 1.00 88.25 85 LYS A O 1
ATOM 661 N N . ASP A 1 86 ? 4.066 0.168 -8.362 1.00 89.94 86 ASP A N 1
ATOM 662 C CA . ASP A 1 86 ? 4.395 -0.846 -9.365 1.00 89.94 86 ASP A CA 1
ATOM 663 C C . ASP A 1 86 ? 4.158 -0.321 -10.788 1.00 89.94 86 ASP A C 1
ATOM 665 O O . ASP A 1 86 ? 5.011 -0.480 -11.664 1.00 89.94 86 ASP A O 1
ATOM 669 N N . ALA A 1 87 ? 3.033 0.365 -11.019 1.00 90.62 87 ALA A N 1
ATOM 670 C CA . ALA A 1 87 ? 2.714 0.962 -12.313 1.00 90.62 87 ALA A CA 1
ATOM 671 C C . ALA A 1 87 ? 3.719 2.055 -12.715 1.00 90.62 87 ALA A C 1
ATOM 673 O O . ALA A 1 87 ? 4.163 2.091 -13.863 1.00 90.62 87 ALA A O 1
ATOM 674 N N . VAL A 1 88 ? 4.120 2.918 -11.774 1.00 90.81 88 VAL A N 1
ATOM 675 C CA . VAL A 1 88 ? 5.133 3.959 -12.012 1.00 90.81 88 VAL A CA 1
ATOM 676 C C . VAL A 1 88 ? 6.490 3.334 -12.326 1.00 90.81 88 VAL A C 1
ATOM 678 O O . VAL A 1 88 ? 7.123 3.719 -13.305 1.00 90.81 88 VAL A O 1
ATOM 681 N N . GLU A 1 89 ? 6.944 2.355 -11.544 1.00 91.12 89 GLU A N 1
ATOM 682 C CA . GLU A 1 89 ? 8.220 1.675 -11.797 1.00 91.12 89 GLU A CA 1
ATOM 683 C C . GLU A 1 89 ? 8.232 0.947 -13.143 1.00 91.12 89 GLU A C 1
ATOM 685 O O . GLU A 1 89 ? 9.244 0.960 -13.857 1.00 91.12 89 GLU A O 1
ATOM 690 N N . ARG A 1 90 ? 7.101 0.335 -13.507 1.00 93.75 90 ARG A N 1
ATOM 691 C CA . ARG A 1 90 ? 6.908 -0.290 -14.811 1.00 93.75 90 ARG A CA 1
ATOM 692 C C . ARG A 1 90 ? 7.014 0.747 -15.929 1.00 93.75 90 ARG A C 1
ATOM 694 O O . ARG A 1 90 ? 7.845 0.565 -16.813 1.00 93.75 90 ARG A O 1
ATOM 701 N N . SER A 1 91 ? 6.261 1.845 -15.843 1.00 93.88 91 SER A N 1
ATOM 702 C CA . SER A 1 91 ? 6.279 2.936 -16.829 1.00 93.88 91 SER A CA 1
ATOM 703 C C . SER A 1 91 ? 7.681 3.513 -17.004 1.00 93.88 91 SER A C 1
ATOM 705 O O . SER A 1 91 ? 8.173 3.592 -18.120 1.00 93.88 91 SER A O 1
ATOM 707 N N . LEU A 1 92 ? 8.380 3.823 -15.907 1.00 94.44 92 LEU A N 1
ATOM 708 C CA . LEU A 1 92 ? 9.752 4.340 -15.958 1.00 94.44 92 LEU A CA 1
ATOM 709 C C . LEU A 1 92 ? 10.718 3.363 -16.637 1.00 94.44 92 LEU A C 1
ATOM 711 O O . LEU A 1 92 ? 11.665 3.775 -17.309 1.00 94.44 92 LEU A O 1
ATOM 715 N N . SER A 1 93 ? 10.500 2.061 -16.449 1.00 96.12 93 SER A N 1
ATOM 716 C CA . SER A 1 93 ? 11.304 1.030 -17.100 1.00 96.12 93 SER A CA 1
ATOM 717 C C . SER A 1 93 ? 11.014 0.953 -18.598 1.00 96.12 93 SER A C 1
ATOM 719 O O . SER A 1 93 ? 11.949 0.855 -19.389 1.00 96.12 93 SER A O 1
ATOM 721 N N . GLU A 1 94 ? 9.744 1.029 -18.993 1.00 96.75 94 GLU A N 1
ATOM 722 C CA . GLU A 1 94 ? 9.316 1.059 -20.396 1.00 96.75 94 GLU A CA 1
ATOM 723 C C . GLU A 1 94 ? 9.834 2.321 -21.106 1.00 96.75 94 GLU A C 1
ATOM 725 O O . GLU A 1 94 ? 10.463 2.211 -22.159 1.00 96.75 94 GLU A O 1
ATOM 730 N N . ASP A 1 95 ? 9.707 3.494 -20.483 1.00 96.69 95 ASP A N 1
ATOM 731 C CA . ASP A 1 95 ? 10.240 4.764 -20.990 1.00 96.69 95 ASP A CA 1
ATOM 732 C C . ASP A 1 95 ? 11.762 4.708 -21.163 1.00 96.69 95 ASP A C 1
ATOM 734 O O . ASP A 1 95 ? 12.300 5.147 -22.181 1.00 96.69 95 ASP A O 1
ATOM 738 N N . PHE A 1 96 ? 12.480 4.122 -20.197 1.00 96.56 96 PHE A N 1
ATOM 739 C CA . PHE A 1 96 ? 13.925 3.930 -20.309 1.00 96.56 96 PHE A CA 1
ATOM 740 C C . PHE A 1 96 ? 14.285 3.028 -21.494 1.00 96.56 96 PHE A C 1
ATOM 742 O O . PHE A 1 96 ? 15.243 3.315 -22.213 1.00 96.56 96 PHE A O 1
ATOM 749 N N . LEU A 1 97 ? 13.554 1.929 -21.695 1.00 97.19 97 LEU A N 1
ATOM 750 C CA . LEU A 1 97 ? 13.780 1.007 -22.807 1.00 97.19 97 LEU A CA 1
ATOM 751 C C . LEU A 1 97 ? 13.560 1.714 -24.147 1.00 97.19 97 LEU A C 1
ATOM 753 O O . LEU A 1 97 ? 14.472 1.735 -24.976 1.00 97.19 97 LEU A O 1
ATOM 757 N N . LEU A 1 98 ? 12.398 2.345 -24.321 1.00 96.75 98 LEU A N 1
ATOM 758 C CA . LEU A 1 98 ? 12.034 3.072 -25.537 1.00 96.75 98 LEU A CA 1
ATOM 759 C C . LEU A 1 98 ? 13.019 4.209 -25.829 1.00 96.75 98 LEU A C 1
ATOM 761 O O . LEU A 1 98 ? 13.529 4.318 -26.943 1.00 96.75 98 LEU A O 1
ATOM 765 N N . GLY A 1 99 ? 13.370 5.002 -24.813 1.00 96.12 99 GLY A N 1
ATOM 766 C CA . GLY A 1 99 ? 14.328 6.103 -24.936 1.00 96.12 99 GLY A CA 1
ATOM 767 C C . GLY A 1 99 ? 15.748 5.662 -25.309 1.00 96.12 99 GLY A C 1
ATOM 768 O O . GLY A 1 99 ? 16.510 6.456 -25.852 1.00 96.12 99 GLY A O 1
ATOM 769 N N . ASN A 1 100 ? 16.109 4.397 -25.067 1.00 95.44 100 ASN A N 1
ATOM 770 C CA . ASN A 1 100 ? 17.387 3.808 -25.485 1.00 95.44 100 ASN A CA 1
ATOM 771 C C . ASN A 1 100 ? 17.266 2.955 -26.765 1.00 95.44 100 ASN A C 1
ATOM 773 O O . ASN A 1 100 ? 18.189 2.209 -27.101 1.00 95.44 100 ASN A O 1
ATOM 777 N N . GLY A 1 101 ? 16.147 3.063 -27.488 1.00 94.50 101 GLY A N 1
ATOM 778 C CA . GLY A 1 101 ? 15.923 2.397 -28.772 1.00 94.50 101 GLY A CA 1
ATOM 779 C C . GLY A 1 101 ? 15.561 0.915 -28.663 1.00 94.50 101 GLY A C 1
ATOM 780 O O . GLY A 1 101 ? 15.660 0.187 -29.651 1.00 94.50 101 GLY A O 1
ATOM 781 N N . ALA A 1 102 ? 15.182 0.435 -27.476 1.00 96.88 102 ALA A N 1
ATOM 782 C CA . ALA A 1 102 ? 14.599 -0.892 -27.344 1.00 96.88 102 ALA A CA 1
ATOM 783 C C . ALA A 1 102 ? 13.127 -0.870 -27.781 1.00 96.88 102 ALA A C 1
ATOM 785 O O . ALA A 1 102 ? 12.425 0.123 -27.615 1.00 96.88 102 ALA A O 1
ATOM 786 N N . THR A 1 103 ? 12.652 -1.980 -28.334 1.00 96.56 103 THR A N 1
ATOM 787 C CA . THR A 1 103 ? 11.294 -2.139 -28.858 1.00 96.56 103 THR A CA 1
ATOM 788 C C . THR A 1 103 ? 10.666 -3.418 -28.325 1.00 96.56 103 THR A C 1
ATOM 790 O O . THR A 1 103 ? 11.353 -4.414 -28.086 1.00 96.56 103 THR A O 1
ATOM 793 N N . LEU A 1 104 ? 9.353 -3.390 -28.113 1.00 96.31 104 LEU A N 1
ATOM 794 C CA . LEU A 1 104 ? 8.583 -4.565 -27.730 1.00 96.31 104 LEU A CA 1
ATOM 795 C C . LEU A 1 104 ? 8.094 -5.266 -29.000 1.00 96.31 104 LEU A C 1
ATOM 797 O O . LEU A 1 104 ? 7.215 -4.759 -29.697 1.00 96.31 104 LEU A O 1
ATOM 801 N N . LEU A 1 105 ? 8.682 -6.419 -29.312 1.00 95.56 105 LEU A N 1
ATOM 802 C CA . LEU A 1 105 ? 8.335 -7.204 -30.493 1.00 95.56 105 LEU A CA 1
ATOM 803 C C . LEU A 1 105 ? 7.288 -8.265 -30.152 1.00 95.56 105 LEU A C 1
ATOM 805 O O . LEU A 1 105 ? 7.241 -8.783 -29.034 1.00 95.56 105 LEU A O 1
ATOM 809 N N . LYS A 1 106 ? 6.451 -8.591 -31.141 1.00 92.06 106 LYS A N 1
ATOM 810 C CA . LYS A 1 106 ? 5.496 -9.706 -31.064 1.00 92.06 106 LYS A CA 1
ATOM 811 C C . LYS A 1 106 ? 6.149 -11.037 -31.440 1.00 92.06 106 LYS A C 1
ATOM 813 O O . LYS A 1 106 ? 5.804 -12.060 -30.863 1.00 92.06 106 LYS A O 1
ATOM 818 N N . GLU A 1 107 ? 7.120 -11.006 -32.352 1.00 88.75 107 GLU A N 1
ATOM 819 C CA . GLU A 1 107 ? 7.852 -12.176 -32.836 1.00 88.75 107 GLU A CA 1
ATOM 820 C C . GLU A 1 107 ? 9.341 -11.832 -33.033 1.00 88.75 107 GLU A C 1
ATOM 822 O O . GLU A 1 107 ? 9.653 -10.952 -33.838 1.00 88.75 107 GLU A O 1
ATOM 827 N N . PRO A 1 108 ? 10.269 -12.502 -32.325 1.00 87.00 108 PRO A N 1
ATOM 828 C CA . PRO A 1 108 ? 10.035 -13.232 -31.076 1.00 87.00 108 PRO A CA 1
ATOM 829 C C . PRO A 1 108 ? 9.463 -12.303 -29.989 1.00 87.00 108 PRO A C 1
ATOM 831 O O . PRO A 1 108 ? 9.801 -11.123 -29.917 1.00 87.00 108 PRO A O 1
ATOM 834 N N . ALA A 1 109 ? 8.563 -12.827 -29.155 1.00 93.81 109 ALA A N 1
ATOM 835 C CA . ALA A 1 109 ? 7.833 -12.016 -28.186 1.00 93.81 109 ALA A CA 1
ATOM 836 C C . ALA A 1 109 ? 8.753 -11.440 -27.096 1.00 93.81 109 ALA A C 1
ATOM 838 O O . ALA A 1 109 ? 9.496 -12.172 -26.440 1.00 93.81 109 ALA A O 1
ATOM 839 N N . GLY A 1 110 ? 8.656 -10.131 -26.859 1.00 96.31 110 GLY A N 1
ATOM 840 C CA . GLY A 1 110 ? 9.307 -9.444 -25.744 1.00 96.31 110 GLY A CA 1
ATOM 841 C C . GLY A 1 110 ? 10.207 -8.282 -26.157 1.00 96.31 110 GLY A C 1
ATOM 842 O O . GLY A 1 110 ? 10.200 -7.819 -27.299 1.00 96.31 110 GLY A O 1
ATOM 843 N N . TRP A 1 111 ? 10.953 -7.760 -25.189 1.00 97.75 111 TRP A N 1
ATOM 844 C CA . TRP A 1 111 ? 11.801 -6.588 -25.364 1.00 97.75 111 TRP A CA 1
ATOM 845 C C . TRP A 1 111 ? 13.072 -6.935 -26.127 1.00 97.75 111 TRP A C 1
ATOM 847 O O . TRP A 1 111 ? 13.794 -7.863 -25.757 1.00 97.75 111 TRP A O 1
ATOM 857 N N . HIS A 1 112 ? 13.373 -6.145 -27.150 1.00 97.62 112 HIS A N 1
ATOM 858 C 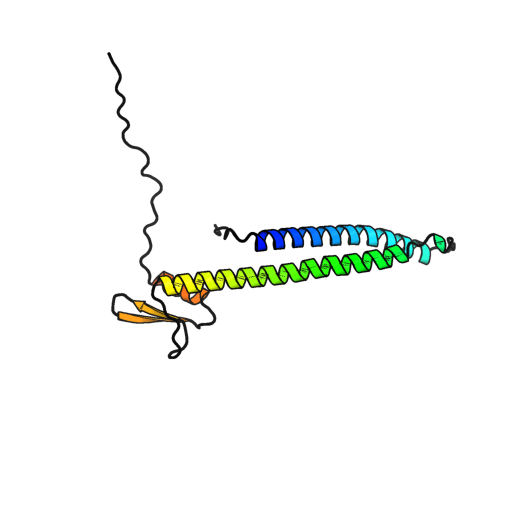CA . HIS A 1 112 ? 14.538 -6.300 -28.007 1.00 97.62 112 HIS A CA 1
ATOM 859 C C . HIS A 1 112 ? 15.266 -4.977 -28.178 1.00 97.62 112 HIS A C 1
ATOM 861 O O . HIS A 1 112 ? 14.654 -3.915 -28.176 1.00 97.62 112 HIS A O 1
ATOM 867 N N . TRP A 1 113 ? 16.579 -5.035 -28.358 1.00 97.19 113 TRP A N 1
ATOM 868 C CA . TRP A 1 113 ? 17.398 -3.864 -28.647 1.00 97.19 113 TRP A CA 1
ATOM 869 C C . TRP A 1 113 ? 18.430 -4.188 -29.715 1.00 97.19 113 TRP A C 1
ATOM 871 O O . TRP A 1 113 ? 19.073 -5.236 -29.658 1.00 97.19 113 TRP A O 1
ATOM 881 N N . ILE A 1 114 ? 18.586 -3.296 -30.689 1.00 94.62 114 ILE A N 1
ATOM 882 C CA . ILE A 1 114 ? 19.564 -3.447 -31.765 1.00 94.62 114 ILE A CA 1
ATOM 883 C C . ILE A 1 114 ? 20.767 -2.579 -31.413 1.00 94.62 114 ILE A C 1
ATOM 885 O O . ILE A 1 114 ? 20.658 -1.362 -31.285 1.00 94.62 114 ILE A O 1
ATOM 889 N N . SER A 1 115 ? 21.920 -3.215 -31.227 1.00 93.12 115 SER A N 1
ATOM 890 C CA . SER A 1 115 ? 23.164 -2.506 -30.932 1.00 93.12 115 SER A CA 1
ATOM 891 C C . SER A 1 115 ? 23.598 -1.624 -32.113 1.00 93.12 115 SER A C 1
ATOM 893 O O . SER A 1 115 ? 23.228 -1.903 -33.255 1.00 93.12 115 SER A O 1
ATOM 895 N N . PRO A 1 116 ? 24.483 -0.630 -31.904 1.00 91.06 116 PRO A N 1
ATOM 896 C CA . PRO A 1 116 ? 25.049 0.165 -33.001 1.00 91.06 116 PRO A CA 1
ATOM 897 C C . PRO A 1 116 ? 25.772 -0.660 -34.080 1.00 91.06 116 PRO A C 1
ATOM 899 O O . PRO A 1 116 ? 25.980 -0.183 -35.188 1.00 91.06 116 PRO A O 1
ATOM 902 N N . LYS A 1 117 ? 26.154 -1.907 -33.765 1.00 92.25 117 LYS A N 1
ATOM 903 C CA . LYS A 1 117 ? 26.750 -2.867 -34.708 1.00 92.25 117 LYS A CA 1
ATOM 904 C C . LYS A 1 117 ? 25.705 -3.674 -35.497 1.00 92.25 117 LYS A C 1
ATOM 906 O O . LYS A 1 117 ? 26.076 -4.606 -36.200 1.00 92.25 117 LYS A O 1
ATOM 911 N N . GLY A 1 118 ? 24.414 -3.375 -35.341 1.00 92.19 118 GLY A N 1
ATOM 912 C CA . GLY A 1 118 ? 23.309 -4.066 -36.012 1.00 92.19 118 GLY A CA 1
ATOM 913 C C . GLY A 1 118 ? 22.906 -5.408 -35.390 1.00 92.19 118 GLY A C 1
ATOM 914 O O . GLY A 1 118 ? 22.052 -6.096 -35.937 1.00 92.19 118 GLY A O 1
ATOM 915 N N . VAL A 1 119 ? 23.486 -5.803 -34.250 1.00 93.56 119 VAL A N 1
ATOM 916 C CA . VAL A 1 119 ? 23.142 -7.072 -33.582 1.00 93.56 119 VAL A CA 1
ATOM 917 C C . VAL A 1 119 ? 21.905 -6.886 -32.709 1.00 93.56 119 VAL A C 1
ATOM 919 O O . VAL A 1 119 ? 21.903 -6.015 -31.837 1.00 93.56 119 VAL A O 1
ATOM 922 N N . MET A 1 120 ? 20.883 -7.717 -32.923 1.00 94.00 120 MET A N 1
ATOM 923 C CA . MET A 1 120 ? 19.665 -7.756 -32.112 1.00 94.00 120 MET A CA 1
ATOM 924 C C . MET A 1 120 ? 19.885 -8.559 -30.822 1.00 94.00 120 MET A C 1
ATOM 926 O O . MET A 1 120 ? 20.368 -9.689 -30.849 1.00 94.00 120 MET A O 1
ATOM 930 N N . HIS A 1 121 ? 19.489 -7.984 -29.690 1.00 94.75 121 HIS A N 1
ATOM 931 C CA . HIS A 1 121 ? 19.574 -8.587 -28.365 1.00 94.75 121 HIS A CA 1
ATOM 932 C C . HIS A 1 121 ? 18.181 -8.747 -27.758 1.00 94.75 121 HIS A C 1
ATOM 934 O O . HIS A 1 121 ? 17.448 -7.768 -27.630 1.00 94.75 121 HIS A O 1
ATOM 940 N N . PHE A 1 122 ? 17.848 -9.962 -27.317 1.00 96.12 122 PHE A N 1
ATOM 941 C CA . PHE A 1 122 ? 16.655 -10.213 -26.512 1.00 96.12 122 PHE A CA 1
ATOM 942 C C . PHE A 1 122 ? 16.884 -9.800 -25.054 1.00 96.12 122 PHE A C 1
ATOM 944 O O . PHE A 1 122 ? 17.746 -10.337 -24.350 1.00 96.12 122 PHE A O 1
ATOM 951 N N . LEU A 1 123 ? 16.088 -8.848 -24.578 1.00 96.38 123 LEU A N 1
ATOM 952 C CA . LEU A 1 123 ? 16.190 -8.280 -23.239 1.00 96.38 123 LEU A CA 1
ATOM 953 C C . LEU A 1 123 ? 15.281 -9.001 -22.233 1.00 96.38 123 LEU A C 1
ATOM 955 O O . LEU A 1 123 ? 15.650 -9.134 -21.065 1.00 96.38 123 LEU A O 1
ATOM 959 N N . GLY A 1 124 ? 14.158 -9.574 -22.662 1.00 94.25 124 GLY A N 1
ATOM 960 C CA . GLY A 1 124 ? 13.281 -10.367 -21.794 1.00 94.25 124 GLY A CA 1
ATOM 961 C C . GLY A 1 124 ? 11.811 -10.307 -22.193 1.00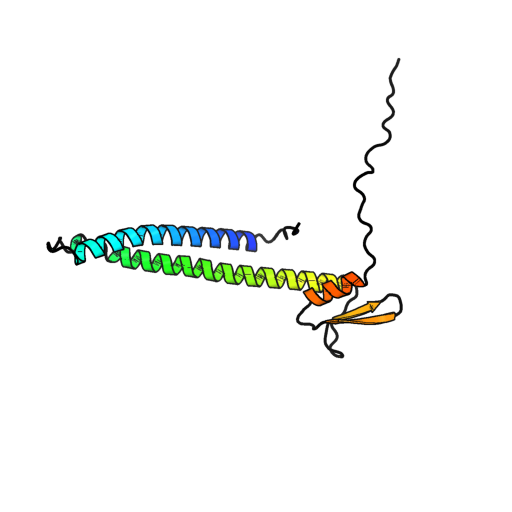 94.25 124 GLY A C 1
ATOM 962 O O . GLY A 1 124 ? 11.458 -9.674 -23.183 1.00 94.25 124 GLY A O 1
ATOM 963 N N . SER A 1 125 ? 10.962 -10.963 -21.398 1.00 95.06 125 SER A N 1
ATOM 964 C CA . SER A 1 125 ? 9.506 -10.946 -21.586 1.00 95.06 125 SER A CA 1
ATOM 965 C C . SER A 1 125 ? 8.948 -9.518 -21.558 1.00 95.06 125 SER A C 1
ATOM 967 O O . SER A 1 125 ? 9.443 -8.667 -20.816 1.00 95.06 125 SER A O 1
ATOM 969 N N . GLY A 1 126 ? 7.886 -9.270 -22.331 1.00 92.69 126 GLY A N 1
ATOM 970 C CA . GLY A 1 126 ? 7.158 -7.995 -22.325 1.00 92.69 126 GLY A CA 1
ATOM 971 C C . GLY A 1 126 ? 6.537 -7.652 -20.969 1.00 92.69 126 GLY A C 1
ATOM 972 O O . GLY A 1 126 ? 6.351 -6.482 -20.640 1.00 92.69 126 GLY A O 1
ATOM 973 N N . GLU A 1 127 ? 6.275 -8.659 -20.139 1.00 93.50 127 GLU A N 1
ATOM 974 C CA . GLU A 1 127 ? 5.702 -8.474 -18.806 1.00 93.50 127 GLU A CA 1
ATOM 975 C C . GLU A 1 127 ? 6.727 -8.004 -17.765 1.00 93.50 127 GLU A C 1
ATOM 977 O O . GLU A 1 127 ? 6.331 -7.532 -16.705 1.00 93.50 127 GLU A O 1
ATOM 982 N N . GLU A 1 128 ? 8.028 -8.049 -18.076 1.00 92.81 128 GLU A N 1
ATOM 983 C CA . GLU A 1 128 ? 9.115 -7.805 -17.118 1.00 92.81 128 GLU A CA 1
ATOM 984 C C . GLU A 1 128 ? 10.068 -6.669 -17.561 1.00 92.81 128 GLU A C 1
ATOM 986 O O . GLU A 1 128 ? 11.280 -6.890 -17.715 1.00 92.81 128 GLU A O 1
ATOM 991 N N . PRO A 1 129 ? 9.573 -5.431 -17.766 1.00 94.94 129 PRO A N 1
ATOM 992 C CA . PRO A 1 129 ? 10.394 -4.331 -18.272 1.00 94.94 129 PRO A CA 1
ATOM 993 C C . PRO A 1 129 ? 11.576 -3.995 -17.349 1.00 94.94 129 PRO A C 1
ATOM 995 O O . PRO A 1 129 ? 12.656 -3.670 -17.835 1.00 94.94 129 PRO A O 1
ATOM 998 N N . GLN A 1 130 ? 11.457 -4.181 -16.031 1.00 94.94 130 GLN A N 1
ATOM 999 C CA . GLN A 1 130 ? 12.554 -3.972 -15.076 1.00 94.94 130 GLN A CA 1
ATOM 1000 C C . GLN A 1 130 ? 13.749 -4.901 -15.359 1.00 94.94 130 GLN A C 1
ATOM 1002 O O . GLN A 1 130 ? 14.911 -4.479 -15.315 1.00 94.94 130 GLN A O 1
ATOM 1007 N N . LYS A 1 131 ? 13.488 -6.174 -15.693 1.00 95.44 131 LYS A N 1
ATOM 1008 C CA . LYS A 1 131 ? 14.550 -7.130 -16.044 1.00 95.44 131 LYS A CA 1
ATOM 1009 C C . LYS A 1 131 ? 15.159 -6.797 -17.403 1.00 95.44 131 LYS A C 1
ATOM 1011 O O . LYS A 1 131 ? 16.379 -6.893 -17.560 1.00 95.44 131 LYS A O 1
ATOM 1016 N N . ALA A 1 132 ? 14.339 -6.356 -18.357 1.00 96.38 132 ALA A N 1
ATOM 1017 C CA . ALA A 1 132 ? 14.815 -5.897 -19.657 1.00 96.38 132 ALA A CA 1
ATOM 1018 C C . ALA A 1 132 ? 15.739 -4.671 -19.523 1.00 96.38 132 ALA A C 1
ATOM 1020 O O . ALA A 1 132 ? 16.827 -4.666 -20.103 1.00 96.38 132 ALA A O 1
ATOM 1021 N N . VAL A 1 133 ? 15.389 -3.690 -18.677 1.00 97.19 133 VAL A N 1
ATOM 1022 C CA . VAL A 1 133 ? 16.249 -2.538 -18.344 1.00 97.19 133 VAL A CA 1
ATOM 1023 C C . VAL A 1 133 ? 17.589 -3.001 -17.777 1.00 97.19 133 VAL A C 1
ATOM 1025 O O . VAL A 1 133 ? 18.644 -2.520 -18.195 1.00 97.19 133 VAL A O 1
ATOM 1028 N N . ALA A 1 134 ? 17.573 -3.947 -16.832 1.00 95.75 134 ALA A N 1
ATOM 1029 C CA . ALA A 1 134 ? 18.792 -4.464 -16.217 1.00 95.75 134 ALA A CA 1
ATOM 1030 C C . ALA A 1 134 ? 19.728 -5.134 -17.237 1.00 95.75 134 ALA A C 1
ATOM 1032 O O . ALA A 1 134 ? 20.948 -5.009 -17.109 1.00 95.75 134 ALA A O 1
ATOM 1033 N N . LYS A 1 135 ? 19.184 -5.811 -18.260 1.00 95.81 135 LYS A N 1
ATOM 1034 C CA . LYS A 1 135 ? 19.984 -6.353 -19.368 1.00 95.81 135 LYS A CA 1
ATOM 1035 C C . LYS A 1 135 ? 20.487 -5.252 -20.296 1.00 95.81 135 LYS A C 1
ATOM 1037 O O . LYS A 1 135 ? 21.678 -5.231 -20.589 1.00 95.81 135 LYS A O 1
ATOM 1042 N N . LEU A 1 136 ? 19.635 -4.303 -20.687 1.00 95.62 136 LEU A N 1
ATOM 1043 C CA . LEU A 1 136 ? 20.022 -3.210 -21.582 1.00 95.62 136 LEU A CA 1
ATOM 1044 C C . LEU A 1 136 ? 21.168 -2.369 -21.003 1.00 95.62 136 LEU A C 1
ATOM 1046 O O . LEU A 1 136 ? 22.143 -2.087 -21.696 1.00 95.62 136 LEU A O 1
ATOM 1050 N N . LYS A 1 137 ? 21.126 -2.061 -19.701 1.00 95.00 137 LYS A N 1
ATOM 1051 C CA . LYS A 1 137 ? 22.196 -1.332 -18.995 1.00 95.00 137 LYS A CA 1
ATOM 1052 C C . LYS A 1 137 ? 23.578 -1.991 -19.092 1.00 95.00 137 LYS A C 1
ATOM 1054 O O . LYS A 1 137 ? 24.573 -1.298 -18.911 1.00 95.00 137 LYS A O 1
ATOM 1059 N N . ARG A 1 138 ? 23.667 -3.300 -19.363 1.00 93.31 138 ARG A N 1
ATOM 1060 C CA . ARG A 1 138 ? 24.948 -4.007 -19.564 1.00 93.31 138 ARG A CA 1
ATOM 1061 C C . ARG A 1 138 ? 25.561 -3.737 -20.936 1.00 93.31 138 ARG A C 1
ATOM 1063 O O . ARG A 1 138 ? 26.764 -3.912 -21.094 1.00 93.31 138 ARG A O 1
ATOM 1070 N N . HIS A 1 139 ? 24.742 -3.340 -21.906 1.00 89.19 139 HIS A N 1
ATOM 1071 C CA . HIS A 1 139 ? 25.165 -3.069 -23.276 1.00 89.19 139 HIS A CA 1
ATOM 1072 C C . HIS A 1 139 ? 25.375 -1.581 -23.559 1.00 89.19 139 HIS A C 1
ATOM 1074 O O . HIS A 1 139 ? 26.117 -1.232 -24.476 1.00 89.19 139 HIS A O 1
ATOM 1080 N N . LEU A 1 140 ? 24.736 -0.705 -22.782 1.00 88.88 140 LEU A N 1
ATOM 1081 C CA . LEU A 1 140 ? 24.940 0.733 -22.895 1.00 88.88 140 LEU A CA 1
ATOM 1082 C C . LEU A 1 140 ? 26.345 1.119 -22.407 1.00 88.88 140 LEU A C 1
ATOM 1084 O O . LEU A 1 140 ? 26.835 0.554 -21.422 1.00 88.88 140 LEU A O 1
ATOM 1088 N N . PRO A 1 141 ? 27.000 2.098 -23.057 1.00 83.94 141 PRO A N 1
ATOM 1089 C CA . PRO A 1 141 ? 28.262 2.624 -22.566 1.00 83.94 141 PRO A CA 1
ATOM 1090 C C . PRO A 1 141 ? 28.064 3.139 -21.140 1.00 83.94 141 PRO A C 1
ATOM 1092 O O . PRO A 1 141 ? 27.104 3.853 -20.839 1.00 83.94 141 PRO A O 1
ATOM 1095 N N . ARG A 1 142 ? 28.976 2.767 -20.236 1.00 76.25 142 ARG A N 1
ATOM 1096 C CA . ARG A 1 142 ? 28.969 3.318 -18.881 1.00 76.25 142 ARG A CA 1
ATOM 1097 C C . ARG A 1 142 ? 29.145 4.825 -18.997 1.00 76.25 142 ARG A C 1
ATOM 1099 O O . ARG A 1 142 ? 30.181 5.284 -19.469 1.00 76.25 142 ARG A O 1
ATOM 1106 N N . LYS A 1 143 ? 28.142 5.587 -18.553 1.00 63.03 143 LYS A N 1
ATOM 1107 C CA . LYS A 1 143 ? 28.295 7.031 -18.366 1.00 63.03 143 LYS A CA 1
ATOM 1108 C C . LYS A 1 143 ? 29.520 7.227 -17.457 1.00 63.03 143 LYS A C 1
ATOM 1110 O O . LYS A 1 143 ? 29.546 6.600 -16.390 1.00 63.03 143 LYS A O 1
ATOM 1115 N N . PRO A 1 144 ? 30.547 7.998 -17.859 1.00 47.84 144 PRO A N 1
ATOM 1116 C CA . PRO A 1 144 ? 31.679 8.257 -16.986 1.00 47.84 144 PRO A CA 1
ATOM 1117 C C . PRO A 1 144 ? 31.142 8.869 -15.693 1.00 47.84 144 PRO A C 1
ATOM 1119 O O . PRO A 1 144 ? 30.314 9.782 -15.713 1.00 47.84 144 PRO A O 1
ATOM 1122 N N . LYS A 1 145 ? 31.544 8.291 -14.560 1.00 48.03 145 LYS A N 1
ATOM 1123 C CA . LYS A 1 145 ? 31.211 8.818 -13.240 1.00 48.03 145 LYS A CA 1
ATOM 1124 C C . LYS A 1 145 ? 31.836 10.209 -13.184 1.00 48.03 145 LYS A C 1
ATOM 1126 O O . LYS A 1 145 ? 33.058 10.299 -13.266 1.00 48.03 145 LYS A O 1
ATOM 1131 N N . ALA A 1 146 ? 31.021 11.262 -13.113 1.00 48.31 146 ALA A N 1
ATOM 1132 C CA . ALA A 1 146 ? 31.534 12.604 -12.871 1.00 48.31 146 ALA A CA 1
ATOM 1133 C C . ALA A 1 146 ? 32.405 12.531 -11.610 1.00 48.31 146 ALA A C 1
ATOM 1135 O O . ALA A 1 146 ? 31.921 12.135 -10.546 1.00 48.31 146 ALA A O 1
ATOM 1136 N N . GLN A 1 147 ? 33.706 12.778 -11.770 1.00 39.28 147 GLN A N 1
ATOM 1137 C CA . GLN A 1 147 ? 34.620 12.898 -10.646 1.00 39.28 147 GLN A CA 1
ATOM 1138 C C . GLN A 1 147 ? 34.202 14.150 -9.868 1.00 39.28 147 GLN A C 1
ATOM 1140 O O . GLN A 1 147 ? 34.133 15.225 -10.463 1.00 39.28 147 GLN A O 1
ATOM 1145 N N . PRO A 1 148 ? 33.885 14.039 -8.570 1.00 46.69 148 PRO A N 1
ATOM 1146 C CA . PRO A 1 148 ? 33.759 15.211 -7.727 1.00 46.69 148 PRO A CA 1
ATOM 1147 C C . PRO A 1 148 ? 35.181 15.699 -7.439 1.00 46.69 148 PRO A C 1
ATOM 1149 O O . PRO A 1 148 ? 35.926 15.031 -6.725 1.00 46.69 148 PRO A O 1
ATOM 1152 N N . GLY A 1 149 ? 35.579 16.805 -8.063 1.00 51.56 149 GLY A N 1
ATOM 1153 C CA . GLY A 1 149 ? 36.909 17.383 -7.869 1.00 51.56 149 GLY A CA 1
ATOM 1154 C C . GLY A 1 149 ? 37.415 18.160 -9.077 1.00 51.56 149 GLY A C 1
ATOM 1155 O O . GLY A 1 149 ? 38.444 17.811 -9.640 1.00 51.56 149 GLY A O 1
ATOM 1156 N N . ALA A 1 150 ? 36.672 19.181 -9.495 1.00 46.06 150 ALA A N 1
ATOM 1157 C CA . ALA A 1 150 ? 37.197 20.266 -10.323 1.00 46.06 150 ALA A CA 1
ATOM 1158 C C . ALA A 1 150 ? 36.466 21.574 -9.971 1.00 46.06 150 ALA A C 1
ATOM 1160 O O . ALA A 1 150 ? 35.957 22.286 -10.826 1.00 46.06 150 ALA A O 1
ATOM 1161 N N . GLU A 1 151 ? 36.364 21.827 -8.673 1.00 51.66 151 GLU A N 1
ATOM 1162 C CA . GLU A 1 151 ? 36.416 23.166 -8.093 1.00 51.66 151 GLU A CA 1
ATOM 1163 C C . GLU A 1 151 ? 37.769 23.090 -7.371 1.00 51.66 151 GLU A C 1
ATOM 1165 O O . GLU A 1 151 ? 37.987 22.173 -6.585 1.00 51.66 151 GLU A O 1
ATOM 1170 N N . GLU A 1 152 ? 38.826 23.768 -7.796 1.00 50.56 152 GLU A N 1
ATOM 1171 C CA . GLU A 1 152 ? 39.033 25.186 -7.555 1.00 50.56 152 GLU A CA 1
ATOM 1172 C C . GLU A 1 152 ? 40.389 25.528 -8.197 1.00 50.56 152 GLU A C 1
ATOM 1174 O O . GLU A 1 152 ? 41.423 24.988 -7.804 1.00 50.56 152 GLU A O 1
ATOM 1179 N N . ALA A 1 153 ? 40.400 26.375 -9.222 1.00 44.81 153 ALA A N 1
ATOM 1180 C CA . ALA A 1 153 ? 41.610 27.080 -9.612 1.00 44.81 153 ALA A CA 1
ATOM 1181 C C . ALA A 1 153 ? 41.228 28.413 -10.251 1.00 44.81 153 ALA A C 1
ATOM 1183 O O . ALA A 1 153 ? 40.570 28.449 -11.287 1.00 44.81 153 ALA A O 1
ATOM 1184 N N . GLU A 1 154 ? 41.733 29.470 -9.617 1.00 41.34 154 GLU A N 1
ATOM 1185 C CA . GLU A 1 154 ? 42.031 30.774 -10.207 1.00 41.34 154 GLU A CA 1
ATOM 1186 C C . GLU A 1 154 ? 40.967 31.876 -10.048 1.00 41.34 154 GLU A C 1
ATOM 1188 O O . GLU A 1 154 ? 40.301 32.309 -10.982 1.00 41.34 154 GLU A O 1
ATOM 1193 N N . ALA A 1 155 ? 40.903 32.425 -8.831 1.00 47.25 155 ALA A N 1
ATOM 1194 C CA . ALA A 1 155 ? 40.720 33.863 -8.658 1.00 47.25 155 ALA A CA 1
ATOM 1195 C C . ALA A 1 155 ? 42.105 34.490 -8.403 1.00 47.25 155 ALA A C 1
ATOM 1197 O O . ALA A 1 155 ? 42.709 34.189 -7.369 1.00 47.25 155 ALA A O 1
ATOM 1198 N N . PRO A 1 156 ? 42.651 35.336 -9.296 1.00 50.28 156 PRO A N 1
ATOM 1199 C CA . PRO A 1 156 ? 43.843 36.096 -8.967 1.00 50.28 156 PRO A CA 1
ATOM 1200 C C . PRO A 1 156 ? 43.470 37.257 -8.042 1.00 50.28 156 PRO A C 1
ATOM 1202 O O . PRO A 1 156 ? 42.677 38.136 -8.382 1.00 50.28 156 PRO A O 1
ATOM 1205 N N . ALA A 1 157 ? 44.085 37.253 -6.862 1.00 49.00 157 ALA A N 1
ATOM 1206 C CA . ALA A 1 157 ? 44.202 38.422 -6.012 1.00 49.00 157 ALA A CA 1
ATOM 1207 C C . ALA A 1 157 ? 44.910 39.544 -6.785 1.00 49.00 157 ALA A C 1
ATOM 1209 O O . ALA A 1 157 ? 46.010 39.354 -7.300 1.00 49.00 157 ALA A O 1
ATOM 1210 N N . THR A 1 158 ? 44.294 40.722 -6.842 1.00 44.91 158 THR A N 1
ATOM 1211 C CA . THR A 1 158 ? 45.009 41.970 -7.118 1.00 44.91 158 THR A CA 1
ATOM 1212 C C . THR A 1 158 ? 44.920 42.819 -5.857 1.00 44.91 158 THR A C 1
ATOM 1214 O O . THR A 1 158 ? 43.846 43.295 -5.494 1.00 44.91 158 THR A O 1
ATOM 1217 N N . GLN A 1 159 ? 46.047 42.923 -5.156 1.00 45.41 159 GLN A N 1
ATOM 1218 C CA . GLN A 1 159 ? 46.327 43.968 -4.177 1.00 45.41 159 GLN A CA 1
ATOM 1219 C C . GLN A 1 159 ? 47.233 45.024 -4.825 1.00 45.41 159 GLN A C 1
ATOM 1221 O O . GLN A 1 159 ? 48.041 44.695 -5.694 1.00 45.41 159 GLN A O 1
ATOM 1226 N N . ASP A 1 160 ? 47.073 46.244 -4.310 1.00 42.28 160 ASP A N 1
ATOM 1227 C CA . ASP A 1 160 ? 47.962 47.415 -4.332 1.00 42.28 160 ASP A CA 1
ATOM 1228 C C . ASP A 1 160 ? 47.976 48.311 -5.584 1.00 42.28 160 ASP A C 1
ATOM 1230 O O . ASP A 1 160 ? 48.548 47.975 -6.619 1.00 42.28 160 ASP A O 1
ATOM 1234 N N . ALA A 1 161 ? 47.394 49.515 -5.478 1.00 43.12 161 ALA A N 1
ATOM 1235 C CA . ALA A 1 161 ? 48.038 50.707 -4.896 1.00 43.12 161 ALA A CA 1
ATOM 1236 C C . ALA A 1 161 ? 47.032 51.867 -4.743 1.00 43.12 161 ALA A C 1
ATOM 1238 O O . ALA A 1 161 ? 46.187 52.040 -5.651 1.00 43.12 161 ALA A O 1
#

pLDDT: mean 84.46, std 18.28, range [32.97, 97.94]

Solvent-accessible surface area (backbone atoms only — not comparable to full-atom values): 9468 Å² total; per-residue (Å²): 134,79,77,77,77,75,76,85,42,74,66,59,51,51,48,51,53,52,26,54,50,22,46,49,52,22,52,54,31,51,57,52,35,52,54,51,51,52,51,51,52,51,52,76,70,40,94,61,85,71,67,80,86,75,59,64,61,66,56,44,53,49,28,53,51,51,27,49,54,23,43,49,50,22,54,51,43,52,53,48,53,50,54,51,50,53,50,51,56,44,48,56,24,45,52,51,33,47,76,70,62,30,46,80,38,80,80,76,66,14,30,33,34,62,44,98,85,70,51,77,41,85,35,38,55,70,89,38,36,62,56,21,39,62,48,48,61,72,73,49,80,78,74,78,76,82,75,92,78,84,82,84,87,86,82,82,85,83,81,87,134

Secondary structure (DSSP, 8-state):
---------HHHHHHHHHHHHHHHHHHHHHHHHHHHHHHHHHHHH-SS---GGG--HHHHHHHHHHHHHHHHHHHHHHHHHHHHHHHHHHHHHHHHHHHTTEEEETTTTEEEEE-TTS-EEEEE-TT-HHHHHHHHHHHSPPPP---S-------------